Protein AF-A0A7C7GPF1-F1 (afdb_monomer)

Secondary structure (DSSP, 8-state):
-EEEEE--TTS--EEEEEEEETTTTEEEEEEEE--EEETTTTEEE-TT--GGGEEEEEEEHHHHHHHHHHHHHT--EEEEEE-SS-EEEEEE---EETTEE-

Foldseek 3Di:
DDKDWFQAQVQQTKIKDWDQDPVQQKIKIKMFGWDDADPVVRDTDRPPGDPVRMDIDIGHPVVVVQLVVCVVVQAKDKDWDDDPVDIDIDMDHFDDDPNDGD

Structure (mmCIF, N/CA/C/O backbone):
data_AF-A0A7C7GPF1-F1
#
_entry.id   AF-A0A7C7GPF1-F1
#
loop_
_atom_site.group_PDB
_atom_site.id
_atom_site.type_symbol
_atom_site.label_atom_id
_atom_site.label_alt_id
_atom_site.label_comp_id
_atom_site.label_asym_id
_atom_site.label_entity_id
_atom_site.label_seq_id
_atom_site.pdbx_PDB_ins_code
_atom_site.Cartn_x
_atom_site.Cartn_y
_atom_site.Cartn_z
_atom_site.occupancy
_atom_site.B_iso_or_equiv
_atom_site.auth_seq_id
_atom_site.auth_comp_id
_atom_site.auth_asym_id
_atom_site.auth_atom_id
_atom_site.pdbx_PDB_model_num
ATOM 1 N N . MET A 1 1 ? -1.154 15.194 3.287 1.00 86.88 1 MET A N 1
ATOM 2 C CA . MET A 1 1 ? -1.128 13.979 2.446 1.00 86.88 1 MET A CA 1
ATOM 3 C C . MET A 1 1 ? 0.283 13.429 2.483 1.00 86.88 1 MET A C 1
ATOM 5 O O . MET A 1 1 ? 1.209 14.204 2.289 1.00 86.88 1 MET A O 1
ATOM 9 N N . LEU A 1 2 ? 0.436 12.140 2.768 1.00 95.75 2 LEU A N 1
ATOM 10 C CA . LEU A 1 2 ? 1.719 11.439 2.815 1.00 95.75 2 LEU A CA 1
ATOM 11 C C . LEU A 1 2 ? 1.853 10.570 1.562 1.00 95.75 2 LEU A C 1
ATOM 13 O O . LEU A 1 2 ? 0.871 9.951 1.157 1.00 95.75 2 LEU A O 1
ATOM 17 N N . GLN A 1 3 ? 3.027 10.544 0.932 1.00 96.38 3 GLN A N 1
ATOM 18 C CA . GLN A 1 3 ? 3.263 9.776 -0.292 1.00 96.38 3 GLN A CA 1
ATOM 19 C C . GLN A 1 3 ? 4.633 9.109 -0.260 1.00 96.38 3 GLN A C 1
ATOM 21 O O . GLN A 1 3 ? 5.614 9.727 0.151 1.00 96.38 3 GLN A O 1
ATOM 26 N N . PHE A 1 4 ? 4.703 7.879 -0.757 1.00 96.31 4 PHE A N 1
ATOM 27 C CA . PHE A 1 4 ? 5.953 7.162 -0.961 1.00 96.31 4 PHE A CA 1
ATOM 28 C C . PHE A 1 4 ? 6.017 6.634 -2.386 1.00 96.31 4 PHE A C 1
ATOM 30 O O . PHE A 1 4 ? 5.049 6.074 -2.895 1.00 96.31 4 PHE A O 1
ATOM 37 N N . TYR A 1 5 ? 7.185 6.776 -3.003 1.00 95.81 5 TYR A N 1
ATOM 38 C CA . TYR A 1 5 ? 7.490 6.255 -4.329 1.00 95.81 5 TYR A CA 1
ATOM 39 C C . TYR A 1 5 ? 8.746 5.401 -4.214 1.00 95.81 5 TYR A C 1
ATOM 41 O O . TYR A 1 5 ? 9.826 5.913 -3.916 1.00 95.81 5 TYR A O 1
ATOM 49 N N . LYS A 1 6 ? 8.605 4.088 -4.404 1.00 96.69 6 LYS A N 1
ATOM 50 C CA . LYS A 1 6 ? 9.716 3.132 -4.310 1.00 96.69 6 LYS A CA 1
ATOM 51 C C . LYS A 1 6 ? 9.762 2.256 -5.566 1.00 96.69 6 LYS A C 1
ATOM 53 O O . LYS A 1 6 ? 9.325 1.103 -5.525 1.00 96.69 6 LYS A O 1
ATOM 58 N N . PRO A 1 7 ? 10.226 2.803 -6.707 1.00 97.06 7 PRO A N 1
ATOM 59 C CA . PRO A 1 7 ? 10.448 2.015 -7.912 1.00 97.06 7 PRO A CA 1
ATOM 60 C C . PRO A 1 7 ? 11.657 1.082 -7.755 1.00 97.06 7 PRO A C 1
ATOM 62 O O . PRO A 1 7 ? 12.527 1.308 -6.915 1.00 97.06 7 PRO A O 1
ATOM 65 N N . ASN A 1 8 ? 11.736 0.050 -8.594 1.00 97.38 8 ASN A N 1
ATOM 66 C CA . ASN A 1 8 ? 12.902 -0.821 -8.702 1.00 97.38 8 ASN A CA 1
ATOM 67 C C . ASN A 1 8 ? 13.116 -1.343 -10.134 1.00 97.38 8 ASN A C 1
ATOM 69 O O . ASN A 1 8 ? 12.209 -1.331 -10.970 1.00 97.38 8 ASN A O 1
ATOM 73 N N . ALA A 1 9 ? 14.324 -1.853 -10.393 1.00 97.25 9 ALA A N 1
ATOM 74 C CA . ALA A 1 9 ? 14.722 -2.393 -11.695 1.00 97.25 9 ALA A CA 1
ATOM 75 C C . ALA A 1 9 ? 13.950 -3.650 -12.124 1.00 97.25 9 ALA A C 1
ATOM 77 O O . ALA A 1 9 ? 13.856 -3.941 -13.311 1.00 97.25 9 ALA A O 1
ATOM 78 N N . LYS A 1 10 ? 13.352 -4.373 -11.169 1.00 96.94 10 LYS A N 1
ATOM 79 C CA . LYS A 1 10 ? 12.516 -5.553 -11.438 1.00 96.94 10 LYS A CA 1
ATOM 80 C C . LYS A 1 10 ? 11.088 -5.179 -11.854 1.00 96.94 10 LYS A C 1
ATOM 82 O O . LYS A 1 10 ? 10.269 -6.068 -12.047 1.00 96.94 10 LYS A O 1
ATOM 87 N N . ASN A 1 11 ? 10.769 -3.885 -11.943 1.00 94.56 11 ASN A N 1
ATOM 88 C CA . ASN A 1 11 ? 9.431 -3.365 -12.225 1.00 94.56 11 ASN A CA 1
ATOM 89 C C . ASN A 1 11 ? 8.344 -3.885 -11.260 1.00 94.56 11 ASN A C 1
ATOM 91 O O . ASN A 1 11 ? 7.184 -4.050 -11.629 1.00 94.56 11 ASN A O 1
ATOM 95 N N . THR A 1 12 ? 8.729 -4.152 -10.009 1.00 95.38 12 THR A N 1
ATOM 96 C CA . THR A 1 12 ? 7.827 -4.606 -8.930 1.00 95.38 12 THR A CA 1
ATOM 97 C C . THR A 1 12 ? 7.596 -3.522 -7.878 1.00 95.38 12 THR A C 1
ATOM 99 O O . THR A 1 12 ? 6.997 -3.780 -6.836 1.00 95.38 12 THR A O 1
ATOM 102 N N . GLY A 1 13 ? 8.098 -2.309 -8.124 1.00 96.12 13 GLY A N 1
ATOM 103 C CA . GLY A 1 13 ? 7.991 -1.198 -7.194 1.00 96.12 13 GLY A CA 1
ATOM 104 C C . GLY A 1 13 ? 6.550 -0.757 -6.973 1.00 96.12 13 GLY A C 1
ATOM 105 O O . GLY A 1 13 ? 5.638 -1.091 -7.735 1.00 96.12 13 GLY A O 1
ATOM 106 N N . SER A 1 14 ? 6.348 0.019 -5.916 1.00 96.38 14 SER A N 1
ATOM 107 C CA . SER A 1 14 ? 5.030 0.526 -5.542 1.00 96.38 14 SER A CA 1
ATOM 108 C C . SER A 1 14 ? 5.099 2.001 -5.172 1.00 96.38 14 SER A C 1
ATOM 110 O O . SER A 1 14 ? 6.083 2.475 -4.596 1.00 96.38 14 SER A O 1
ATOM 112 N N . ALA A 1 15 ? 4.038 2.716 -5.520 1.00 96.88 15 ALA A N 1
ATOM 113 C CA . ALA A 1 15 ? 3.740 4.038 -5.009 1.00 96.88 15 ALA A CA 1
ATOM 114 C C . ALA A 1 15 ? 2.503 3.950 -4.119 1.00 96.88 15 ALA A C 1
ATOM 116 O O . ALA A 1 15 ? 1.537 3.264 -4.462 1.00 96.88 15 ALA A O 1
ATOM 117 N N . CYS A 1 16 ? 2.525 4.638 -2.984 1.00 96.62 16 CYS A N 1
ATOM 118 C CA . CYS A 1 16 ? 1.394 4.697 -2.072 1.00 96.62 16 CYS A CA 1
ATOM 119 C C . CYS A 1 16 ? 1.156 6.121 -1.584 1.00 96.62 16 CYS A C 1
ATOM 121 O O . CYS A 1 16 ? 2.092 6.901 -1.402 1.00 96.62 16 CYS A O 1
ATOM 123 N N . SER A 1 17 ? -0.112 6.469 -1.392 1.00 96.69 17 SER A N 1
ATOM 124 C CA . SER A 1 17 ? -0.528 7.779 -0.903 1.00 96.69 17 SER A CA 1
ATOM 125 C C . SER A 1 17 ? -1.615 7.645 0.151 1.00 96.69 17 SER A C 1
ATOM 127 O O . SER A 1 17 ? -2.569 6.894 -0.048 1.00 96.69 17 SER A O 1
ATOM 129 N N . PHE A 1 18 ? -1.490 8.428 1.218 1.00 96.38 18 PHE A N 1
ATOM 130 C CA . PHE A 1 18 ? -2.372 8.437 2.378 1.00 96.38 18 PHE A CA 1
ATOM 131 C C . PHE A 1 18 ? -2.864 9.865 2.629 1.00 96.38 18 PHE A C 1
ATOM 133 O O . PHE A 1 18 ? -2.068 10.799 2.801 1.00 96.38 18 PHE A O 1
ATOM 140 N N . SER A 1 19 ? -4.179 10.065 2.641 1.00 97.06 19 SER A N 1
ATOM 141 C CA . SER A 1 19 ? -4.784 11.383 2.841 1.00 97.06 19 SER A CA 1
ATOM 142 C C . SER A 1 19 ? -5.933 11.310 3.835 1.00 97.06 19 SER A C 1
ATOM 144 O O . SER A 1 19 ? -6.959 10.693 3.563 1.00 97.06 19 SER A O 1
ATOM 146 N N . TYR A 1 20 ? -5.764 11.938 4.997 1.00 95.25 20 TYR A N 1
ATOM 147 C CA . TYR A 1 20 ? -6.807 12.005 6.013 1.00 95.25 20 TYR A CA 1
ATOM 148 C C . TYR A 1 20 ? -7.717 13.210 5.767 1.00 95.25 20 TYR A C 1
ATOM 150 O O . TYR A 1 20 ? -7.256 14.355 5.753 1.00 95.25 20 TYR A O 1
ATOM 158 N N . ASN A 1 21 ? -9.012 12.957 5.594 1.00 94.69 21 ASN A N 1
ATOM 159 C CA . ASN A 1 21 ? -10.029 13.994 5.494 1.00 94.69 21 ASN A CA 1
ATOM 160 C C . ASN A 1 21 ? -10.638 14.242 6.883 1.00 94.69 21 ASN A C 1
ATOM 162 O O . ASN A 1 21 ? -11.310 13.374 7.437 1.00 94.69 21 ASN A O 1
ATOM 166 N N . LYS A 1 22 ? -10.434 15.450 7.426 1.00 93.00 22 LYS A N 1
ATOM 167 C CA . LYS A 1 22 ? -10.945 15.844 8.749 1.00 93.00 22 LYS A CA 1
ATOM 168 C C . LYS A 1 22 ? -12.474 15.926 8.813 1.00 93.00 22 LYS A C 1
ATOM 170 O O . LYS A 1 22 ? -13.035 15.618 9.857 1.00 93.00 22 LYS A O 1
ATOM 175 N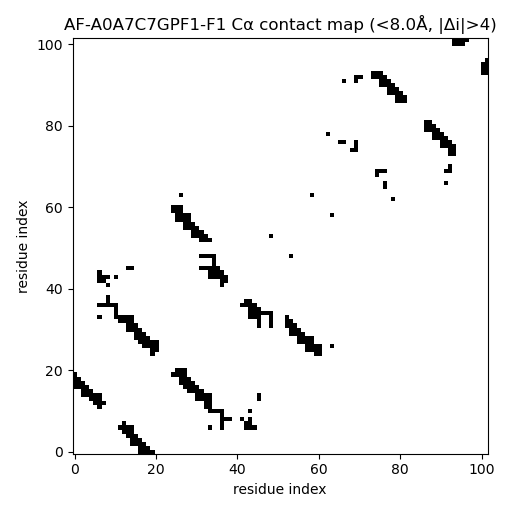 N . LYS A 1 23 ? -13.138 16.323 7.721 1.00 93.44 23 LYS A N 1
ATOM 176 C CA . LYS A 1 23 ? -14.602 16.466 7.658 1.00 93.44 23 LYS A CA 1
ATOM 177 C C . LYS A 1 23 ? -15.287 15.100 7.659 1.00 93.44 23 LYS A C 1
ATOM 179 O O . LYS A 1 23 ? -16.195 14.866 8.445 1.00 93.44 23 LYS A O 1
ATOM 184 N N . ASP A 1 24 ? -14.790 14.190 6.826 1.00 91.06 24 ASP A N 1
ATOM 185 C CA . ASP A 1 24 ? -15.330 12.831 6.702 1.00 91.06 24 ASP A CA 1
ATOM 186 C C . ASP A 1 24 ? -14.828 11.884 7.801 1.00 91.06 24 ASP A C 1
ATOM 188 O O . ASP A 1 24 ? -15.324 10.765 7.907 1.00 91.06 24 ASP A O 1
ATOM 192 N N . ARG A 1 25 ? -13.817 12.305 8.577 1.00 94.88 25 ARG A N 1
ATOM 193 C CA . ARG A 1 25 ? -13.073 11.474 9.538 1.00 94.88 25 ARG A CA 1
ATOM 194 C C . ARG A 1 25 ? -12.663 10.133 8.923 1.00 94.88 25 ARG A C 1
ATOM 196 O O . ARG A 1 25 ? -12.966 9.064 9.445 1.00 94.88 25 ARG A O 1
ATOM 203 N N . ALA A 1 26 ? -12.004 10.202 7.771 1.00 95.81 26 ALA A N 1
ATOM 204 C CA . ALA A 1 26 ? -11.649 9.022 6.994 1.00 95.81 26 ALA A CA 1
ATOM 205 C C . ALA A 1 26 ? -10.274 9.157 6.343 1.00 95.81 26 ALA A C 1
ATOM 207 O O . ALA A 1 26 ? -9.888 10.244 5.896 1.00 95.81 26 ALA A O 1
ATOM 208 N N . LEU A 1 27 ? -9.559 8.037 6.252 1.00 96.44 27 LEU A N 1
ATOM 209 C CA . LEU A 1 27 ? -8.292 7.940 5.538 1.00 96.44 27 LEU A CA 1
ATOM 210 C C . LEU A 1 27 ? -8.526 7.386 4.135 1.00 96.44 27 LEU A C 1
ATOM 212 O O . LEU A 1 27 ? -9.026 6.278 3.965 1.00 96.44 27 LEU A O 1
ATOM 216 N N . TRP A 1 28 ? -8.100 8.139 3.133 1.00 96.00 28 TRP A N 1
ATOM 217 C CA . TRP A 1 28 ? -8.019 7.675 1.757 1.00 96.00 28 TRP A CA 1
ATOM 218 C C . TRP A 1 28 ? -6.644 7.081 1.495 1.00 96.00 28 TRP A C 1
ATOM 220 O O . TRP A 1 28 ? -5.627 7.733 1.757 1.00 96.00 28 TRP A O 1
ATOM 230 N N . VAL A 1 29 ? -6.625 5.867 0.955 1.00 95.62 29 VAL A N 1
ATOM 231 C CA . VAL A 1 29 ? -5.409 5.139 0.599 1.00 95.62 29 VAL A CA 1
ATOM 232 C C . VAL A 1 29 ? -5.466 4.763 -0.871 1.00 95.62 29 VAL A C 1
ATOM 234 O O . VAL A 1 29 ? -6.482 4.264 -1.354 1.00 95.62 29 VAL A O 1
ATOM 237 N N . ASN A 1 30 ? -4.370 5.008 -1.577 1.00 95.38 30 ASN A N 1
ATOM 238 C CA . ASN A 1 30 ? -4.201 4.623 -2.973 1.00 95.38 30 ASN A CA 1
ATOM 239 C C . ASN A 1 30 ? -2.831 3.974 -3.153 1.00 95.38 30 ASN A C 1
ATOM 241 O O . ASN A 1 30 ? -1.819 4.508 -2.692 1.00 95.38 30 ASN A O 1
ATOM 245 N N . PHE A 1 31 ? -2.826 2.833 -3.831 1.00 95.31 31 PHE A N 1
ATOM 246 C CA . PHE A 1 31 ? -1.654 2.047 -4.183 1.00 95.31 31 PHE A CA 1
ATOM 247 C C . PHE A 1 31 ? -1.563 1.926 -5.699 1.00 95.31 31 PHE A C 1
ATOM 249 O O . PHE A 1 31 ? -2.560 1.634 -6.359 1.00 95.31 31 PHE A O 1
ATOM 256 N N . ILE A 1 32 ? -0.365 2.112 -6.248 1.00 96.88 32 ILE A N 1
ATOM 257 C CA . ILE A 1 32 ? -0.089 2.008 -7.682 1.00 96.88 32 ILE A CA 1
ATOM 258 C C . ILE A 1 32 ? 1.162 1.150 -7.872 1.00 96.88 32 ILE A C 1
ATOM 260 O O . ILE A 1 32 ? 2.232 1.492 -7.362 1.00 96.88 32 ILE A O 1
ATOM 264 N N . LYS A 1 33 ? 1.054 0.050 -8.623 1.00 96.88 33 LYS A N 1
ATOM 265 C CA . LYS A 1 33 ? 2.228 -0.728 -9.044 1.00 96.88 33 LYS A CA 1
ATOM 266 C C . LYS A 1 33 ? 3.016 0.022 -10.112 1.00 96.88 33 LYS A C 1
ATOM 268 O O . LYS A 1 33 ? 2.447 0.742 -10.927 1.00 96.88 33 LYS A O 1
ATOM 273 N N . GLN A 1 34 ? 4.329 -0.170 -10.116 1.00 96.81 34 GLN A N 1
ATOM 274 C CA . GLN A 1 34 ? 5.224 0.422 -11.105 1.00 96.81 34 GLN A CA 1
ATOM 275 C C . GLN A 1 34 ? 4.796 0.056 -12.538 1.00 96.81 34 GLN A C 1
ATOM 277 O O . GLN A 1 34 ? 4.416 -1.081 -12.839 1.00 96.81 34 GLN A O 1
ATOM 282 N N . ALA A 1 35 ? 4.823 1.051 -13.424 1.00 96.00 35 ALA A N 1
ATOM 283 C CA . ALA A 1 35 ? 4.494 0.876 -14.830 1.00 96.00 35 ALA A CA 1
ATOM 284 C C . ALA A 1 35 ? 5.706 0.345 -15.599 1.00 96.00 35 ALA A C 1
ATOM 286 O O . ALA A 1 35 ? 5.601 -0.684 -16.270 1.00 96.00 35 ALA A O 1
ATOM 287 N N . SER A 1 36 ? 6.849 1.023 -15.479 1.00 95.88 36 SER A N 1
ATOM 288 C CA . SER A 1 36 ? 8.086 0.643 -16.163 1.00 95.88 36 SER A CA 1
ATOM 289 C C . SER A 1 36 ? 9.345 1.070 -15.406 1.00 95.88 36 SER A C 1
ATOM 291 O O . SER A 1 36 ? 9.294 1.797 -14.405 1.00 95.88 36 SER A O 1
ATOM 293 N N . TRP A 1 37 ? 10.489 0.597 -15.901 1.00 97.06 37 TRP A N 1
ATOM 294 C CA . TRP A 1 37 ? 11.830 0.955 -15.457 1.00 97.06 37 TRP A CA 1
ATOM 295 C C . TRP A 1 37 ? 12.689 1.345 -16.661 1.00 97.06 37 TRP A C 1
ATOM 297 O O . TRP A 1 37 ? 12.722 0.623 -17.656 1.00 97.06 37 TRP A O 1
ATOM 307 N N . ASN A 1 38 ? 13.394 2.467 -16.562 1.00 96.50 38 ASN A N 1
ATOM 308 C CA . ASN A 1 38 ? 14.380 2.896 -17.541 1.00 96.50 38 ASN A CA 1
ATOM 309 C C . ASN A 1 38 ? 15.782 2.477 -17.063 1.00 96.50 38 ASN A C 1
ATOM 311 O O . ASN A 1 38 ? 16.267 2.947 -16.033 1.00 96.50 38 ASN A O 1
ATOM 315 N N . ASN A 1 39 ? 16.437 1.597 -17.825 1.00 96.50 39 ASN A N 1
ATOM 316 C CA . ASN A 1 39 ? 17.755 1.058 -17.485 1.00 96.50 39 ASN A CA 1
ATOM 317 C C . ASN A 1 39 ? 18.915 2.036 -17.691 1.00 96.50 39 ASN A C 1
ATOM 319 O O . ASN A 1 39 ? 19.951 1.848 -17.053 1.00 96.50 39 ASN A O 1
ATOM 323 N N . GLU A 1 40 ? 18.755 3.050 -18.533 1.00 97.25 40 GLU A N 1
ATOM 324 C CA . GLU A 1 40 ? 19.778 4.066 -18.791 1.00 97.25 40 GLU A CA 1
ATOM 325 C C . GLU A 1 40 ? 19.786 5.094 -17.661 1.00 97.25 40 GLU A C 1
ATOM 327 O O . GLU A 1 40 ? 20.811 5.327 -17.028 1.00 97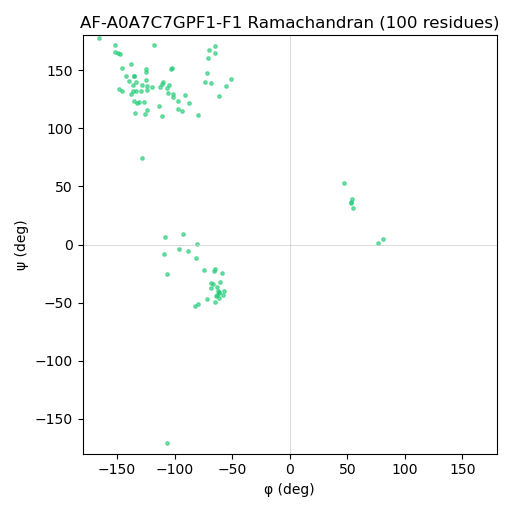.25 40 GLU A O 1
ATOM 332 N N . THR A 1 41 ? 18.612 5.640 -17.335 1.00 96.88 41 THR A N 1
ATOM 333 C CA . THR A 1 41 ? 18.470 6.697 -16.317 1.00 96.88 41 THR A CA 1
ATOM 334 C C . THR A 1 41 ? 18.262 6.167 -14.901 1.00 96.88 41 THR A C 1
ATOM 336 O O . THR A 1 41 ? 18.221 6.950 -13.958 1.00 96.88 41 THR A O 1
ATOM 339 N N . LYS A 1 42 ? 18.113 4.844 -14.740 1.00 95.75 42 LYS A N 1
ATOM 340 C CA . LYS A 1 42 ? 17.800 4.171 -13.466 1.00 95.75 42 LYS A CA 1
ATOM 341 C C . LYS A 1 42 ? 16.556 4.743 -12.773 1.00 95.75 42 LYS A C 1
ATOM 343 O O . LYS A 1 42 ? 16.485 4.803 -11.548 1.00 95.75 42 LYS A O 1
ATOM 348 N N . ASN A 1 43 ? 15.562 5.133 -13.568 1.00 96.44 43 ASN A N 1
ATOM 349 C CA . ASN A 1 43 ? 14.312 5.714 -13.089 1.00 96.44 43 ASN A CA 1
ATOM 350 C C . ASN A 1 43 ? 13.135 4.775 -13.346 1.00 96.44 43 ASN A C 1
ATOM 352 O O . ASN A 1 43 ? 12.979 4.238 -14.442 1.00 96.44 43 ASN A O 1
ATOM 356 N N . GLY A 1 44 ? 12.261 4.617 -12.353 1.00 96.00 44 GLY A N 1
ATOM 357 C CA . GLY A 1 44 ? 10.964 3.969 -12.539 1.00 96.00 44 GLY A CA 1
ATOM 358 C C . GLY A 1 44 ? 9.834 4.985 -12.623 1.00 96.00 44 GLY A C 1
ATOM 359 O O . GLY A 1 44 ? 9.909 6.059 -12.031 1.00 96.00 44 GLY A O 1
ATOM 360 N N . THR A 1 45 ? 8.766 4.629 -13.331 1.00 95.38 45 THR A N 1
ATOM 361 C CA . THR A 1 45 ? 7.560 5.461 -13.437 1.00 95.38 45 THR A CA 1
ATOM 362 C C . THR A 1 45 ? 6.319 4.691 -13.016 1.00 95.38 45 THR A C 1
ATOM 364 O O . THR A 1 45 ? 6.216 3.480 -13.207 1.00 95.38 45 THR A O 1
ATOM 367 N N . PHE A 1 46 ? 5.363 5.420 -12.449 1.00 95.62 46 PHE A N 1
ATOM 368 C CA . PHE A 1 46 ? 4.026 4.937 -12.093 1.00 95.62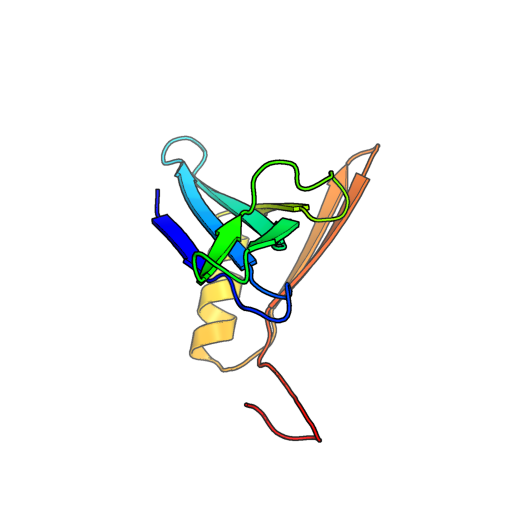 46 PHE A CA 1
ATOM 369 C C . PHE A 1 46 ? 2.947 5.530 -13.013 1.00 95.62 46 PHE A C 1
ATOM 371 O O . PHE A 1 46 ? 1.786 5.111 -12.970 1.00 95.62 46 PHE A O 1
ATOM 378 N N . LYS A 1 47 ? 3.324 6.501 -13.860 1.00 92.38 47 LYS A N 1
ATOM 379 C CA . LYS A 1 47 ? 2.436 7.141 -14.835 1.00 92.38 47 LYS A CA 1
ATOM 380 C C . LYS A 1 47 ? 2.061 6.134 -15.922 1.00 92.38 47 LYS A C 1
ATOM 382 O O . LYS A 1 47 ? 2.903 5.371 -16.378 1.00 92.38 47 LYS A O 1
ATOM 387 N N . GLY A 1 48 ? 0.792 6.143 -16.329 1.00 88.12 48 GLY A N 1
ATOM 388 C CA . GLY A 1 48 ? 0.272 5.213 -17.336 1.00 88.12 48 GLY A CA 1
ATOM 389 C C . GLY A 1 48 ? -0.083 3.824 -16.798 1.00 88.12 48 GLY A C 1
ATOM 390 O O . GLY A 1 48 ? -0.480 2.966 -17.576 1.00 88.12 48 GLY A O 1
ATOM 391 N N . SER A 1 49 ? 0.011 3.590 -15.483 1.00 87.69 49 SER A N 1
ATOM 392 C CA . SER A 1 49 ? -0.480 2.346 -14.881 1.00 87.69 49 SER A CA 1
ATOM 393 C C . SER A 1 49 ? -1.986 2.197 -15.106 1.00 87.69 49 SER A C 1
ATOM 395 O O . SER A 1 49 ? -2.755 3.115 -14.783 1.00 87.69 49 SER A O 1
ATOM 397 N N . GLY A 1 50 ? -2.387 1.043 -15.641 1.00 89.62 50 GLY A N 1
ATOM 398 C CA . GLY A 1 50 ? -3.782 0.675 -15.863 1.00 89.62 50 GLY A CA 1
ATOM 399 C C . GLY A 1 50 ? -4.579 0.518 -14.559 1.00 89.62 50 GLY A C 1
ATOM 400 O O . GLY A 1 50 ? -4.003 0.568 -13.466 1.00 89.62 50 GLY A O 1
ATOM 401 N N . PRO A 1 51 ? -5.912 0.368 -14.642 1.00 87.69 51 PRO A N 1
ATOM 402 C CA . PRO A 1 51 ? -6.775 0.177 -13.472 1.00 87.69 51 PRO A CA 1
ATOM 403 C C . PRO A 1 51 ? -6.439 -1.080 -12.654 1.00 87.69 51 PRO A C 1
ATOM 405 O O . PRO A 1 51 ? -6.561 -1.064 -11.434 1.00 87.69 51 PRO A O 1
ATOM 408 N N . ASP A 1 52 ? -5.964 -2.137 -13.312 1.00 90.25 52 ASP A N 1
ATOM 409 C CA . ASP A 1 52 ? -5.536 -3.424 -12.741 1.00 90.25 52 ASP A CA 1
ATOM 410 C C . ASP A 1 52 ? -4.298 -3.311 -11.834 1.00 90.25 52 ASP A C 1
ATOM 412 O O . ASP A 1 52 ? -4.075 -4.128 -10.941 1.00 90.25 52 ASP A O 1
ATOM 416 N N . LYS A 1 53 ? -3.499 -2.259 -12.031 1.00 92.56 53 LYS A N 1
ATOM 417 C CA . LYS A 1 53 ? -2.305 -1.954 -11.235 1.00 92.56 53 LYS A CA 1
ATOM 418 C C . LYS A 1 53 ? -2.587 -1.014 -10.066 1.00 92.56 53 LYS A C 1
ATOM 420 O O . LYS A 1 53 ? -1.636 -0.527 -9.451 1.00 92.56 53 LYS A O 1
ATOM 425 N N . LYS A 1 54 ? -3.859 -0.727 -9.776 1.00 93.38 54 LYS A N 1
ATOM 426 C CA . LYS A 1 54 ? -4.271 0.237 -8.753 1.00 93.38 54 LYS A CA 1
ATOM 427 C C . LYS A 1 54 ? -5.208 -0.390 -7.733 1.00 93.38 54 LYS A C 1
ATOM 429 O O . LYS A 1 54 ? -6.107 -1.149 -8.082 1.00 93.38 54 LYS A O 1
ATOM 4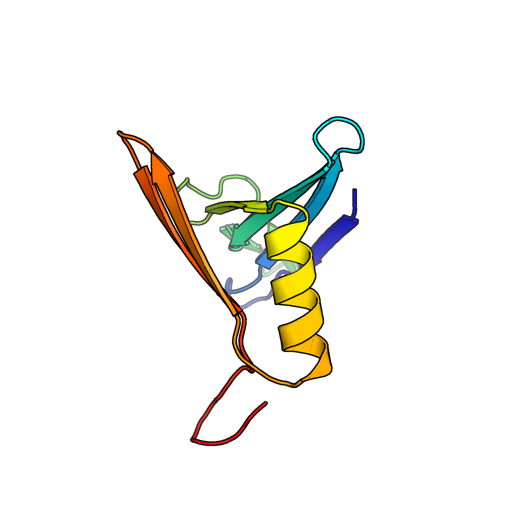34 N N . ALA A 1 55 ? -5.034 -0.011 -6.474 1.00 91.81 55 ALA A N 1
ATOM 435 C CA . ALA A 1 55 ? -5.947 -0.371 -5.398 1.00 91.81 55 ALA A CA 1
ATOM 436 C C . ALA A 1 55 ? -6.225 0.856 -4.532 1.00 91.81 55 ALA A C 1
ATOM 438 O O . ALA A 1 55 ? -5.299 1.471 -4.007 1.00 91.81 55 ALA A O 1
ATOM 439 N N . ASN A 1 56 ? -7.507 1.193 -4.390 1.00 91.75 56 ASN A N 1
ATOM 440 C CA . ASN A 1 56 ? -7.974 2.365 -3.658 1.00 91.75 56 ASN A CA 1
ATOM 441 C C . ASN A 1 56 ? -8.953 1.928 -2.582 1.00 91.75 56 ASN A C 1
ATOM 443 O O . ASN A 1 56 ? -9.840 1.124 -2.866 1.00 91.75 56 ASN A O 1
ATOM 447 N N . SER A 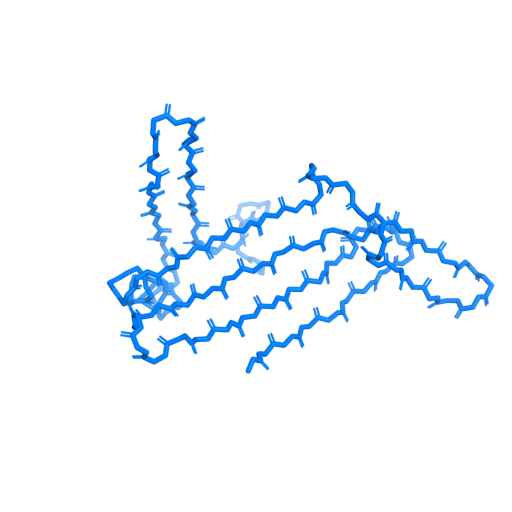1 57 ? -8.821 2.485 -1.383 1.00 92.88 57 SER A N 1
ATOM 448 C CA . SER A 1 57 ? -9.758 2.232 -0.293 1.00 92.88 57 SER A CA 1
ATOM 449 C C . SER A 1 57 ? -9.936 3.467 0.588 1.00 92.88 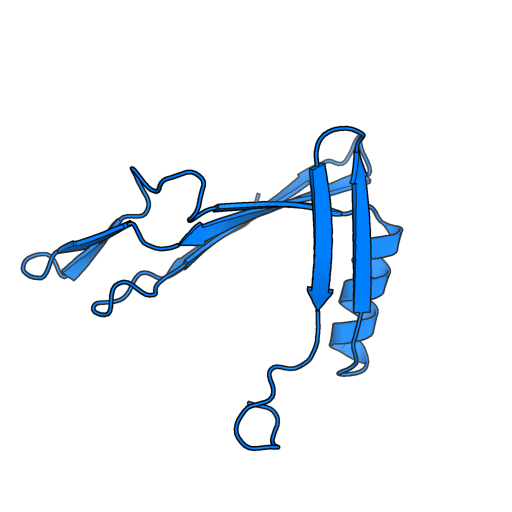57 SER A C 1
ATOM 451 O O . SER A 1 57 ? -9.040 4.314 0.689 1.00 92.88 57 SER A O 1
ATOM 453 N N . LYS A 1 58 ? -11.111 3.570 1.210 1.00 94.44 58 LYS A N 1
ATOM 454 C CA . LYS A 1 58 ? -11.444 4.571 2.227 1.00 94.44 58 LYS A CA 1
ATOM 455 C C . LYS A 1 58 ? -11.639 3.838 3.545 1.00 94.44 58 LYS A C 1
ATOM 457 O O . LYS A 1 58 ? -12.547 3.026 3.645 1.00 94.44 58 LYS A O 1
ATOM 462 N N . PHE A 1 59 ? -10.833 4.162 4.545 1.00 95.81 59 PHE A N 1
ATOM 463 C CA . PHE A 1 59 ? -10.970 3.602 5.885 1.00 95.81 59 PHE A CA 1
ATOM 464 C C . PHE A 1 59 ? -11.659 4.600 6.811 1.00 95.81 59 PHE A C 1
ATOM 466 O O . PHE A 1 59 ? -11.267 5.771 6.897 1.00 95.81 59 PHE A O 1
ATOM 473 N N . SER A 1 60 ? -12.692 4.127 7.497 1.00 95.56 60 SER A N 1
ATOM 474 C CA . SER A 1 60 ? -13.343 4.815 8.612 1.00 95.56 60 SER A CA 1
ATOM 475 C C . SER A 1 60 ? -12.442 4.849 9.853 1.00 95.56 60 SER A C 1
ATOM 477 O O . SER A 1 60 ? -11.460 4.117 9.942 1.00 95.56 60 SER A O 1
ATOM 479 N N . VAL A 1 61 ? -12.791 5.666 10.852 1.00 96.06 61 VAL A N 1
ATOM 480 C CA . VAL A 1 61 ? -12.056 5.707 12.133 1.00 96.06 61 VAL A CA 1
ATOM 481 C C . VA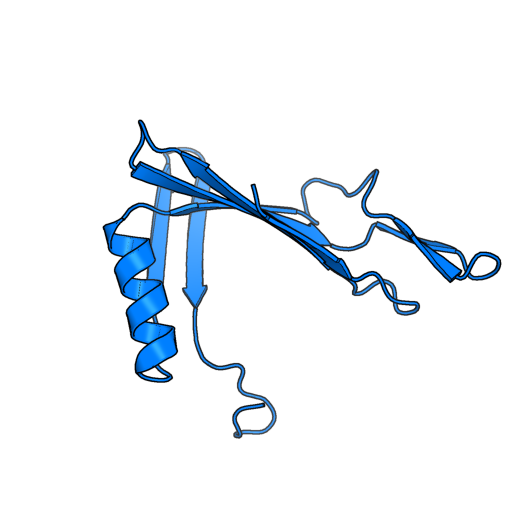L A 1 61 ? -12.001 4.334 12.811 1.00 96.06 61 VAL A C 1
ATOM 483 O O . VAL A 1 61 ? -10.954 3.962 13.330 1.00 96.06 61 VAL A O 1
ATOM 486 N N . THR A 1 62 ? -13.092 3.565 12.779 1.00 96.19 62 THR A N 1
ATOM 487 C CA . THR A 1 62 ? -13.142 2.221 13.376 1.00 96.19 62 THR A CA 1
ATOM 488 C C . THR A 1 62 ? -12.166 1.267 12.697 1.00 96.19 62 THR A C 1
ATOM 490 O O . THR A 1 62 ? -11.440 0.544 13.371 1.00 96.19 62 THR A O 1
ATOM 493 N N . GLU A 1 63 ? -12.091 1.300 11.368 1.00 96.88 63 GLU A N 1
ATOM 494 C CA . GLU A 1 63 ? -11.144 0.458 10.632 1.00 96.88 63 GLU A CA 1
ATOM 495 C C . GLU A 1 63 ? -9.702 0.898 10.868 1.00 96.88 63 GLU A C 1
ATOM 497 O O . GLU A 1 63 ? -8.827 0.053 11.017 1.00 96.88 63 GLU A O 1
ATOM 502 N N . LEU A 1 64 ? -9.449 2.207 10.975 1.00 95.75 64 LEU A N 1
ATOM 503 C CA . LEU A 1 64 ? -8.131 2.722 11.348 1.00 95.75 64 LEU A CA 1
ATOM 504 C C . LEU A 1 64 ? -7.702 2.247 12.738 1.00 95.75 64 LEU A C 1
ATOM 506 O O . LEU A 1 64 ? -6.548 1.864 12.904 1.00 95.75 64 LEU A O 1
ATOM 510 N N . ALA A 1 65 ? -8.616 2.222 13.712 1.00 96.62 65 ALA A N 1
ATOM 511 C CA . ALA A 1 65 ? -8.338 1.662 15.032 1.00 96.62 65 ALA A CA 1
ATOM 512 C C . ALA A 1 65 ? -8.007 0.161 14.950 1.00 96.62 65 ALA A C 1
ATOM 514 O O . ALA A 1 65 ? -7.064 -0.286 15.596 1.00 96.62 65 ALA A O 1
ATOM 515 N N . GLY A 1 66 ? -8.714 -0.596 14.104 1.00 97.69 66 GLY A N 1
ATOM 516 C CA . GLY A 1 66 ? -8.403 -2.003 13.834 1.00 97.69 66 GLY A CA 1
ATOM 517 C C . GLY A 1 66 ? -7.013 -2.210 13.220 1.00 97.69 66 GLY A C 1
ATOM 518 O O . GLY A 1 66 ? -6.282 -3.102 13.643 1.00 97.69 66 GLY A O 1
ATOM 519 N N . LEU A 1 67 ? -6.607 -1.350 12.279 1.00 96.62 67 LEU A N 1
ATOM 520 C CA . LEU A 1 67 ? -5.257 -1.381 11.703 1.00 96.62 67 LEU A CA 1
ATOM 521 C C . LEU A 1 67 ? -4.178 -1.069 12.749 1.00 96.62 67 LEU A C 1
ATOM 523 O O . LEU A 1 67 ? -3.172 -1.770 12.802 1.00 96.62 67 LEU A O 1
ATOM 527 N N . VAL A 1 68 ? -4.382 -0.048 13.590 1.00 96.94 68 VAL A N 1
ATOM 528 C CA . VAL A 1 68 ? -3.450 0.285 14.684 1.00 96.94 68 VAL A CA 1
ATOM 529 C C . VAL A 1 68 ? -3.344 -0.878 15.667 1.00 96.94 68 VAL A C 1
ATOM 531 O O . VAL A 1 68 ? -2.239 -1.303 15.984 1.00 96.94 68 VAL A O 1
ATOM 534 N N . HIS A 1 69 ? -4.475 -1.460 16.064 1.00 97.69 69 HIS A N 1
ATOM 535 C CA . HIS A 1 69 ? -4.495 -2.625 16.941 1.00 97.69 69 HIS A CA 1
ATOM 536 C C . HIS A 1 69 ? -3.721 -3.814 16.351 1.00 97.69 69 HIS A C 1
ATOM 538 O O . HIS A 1 69 ? -2.937 -4.446 17.057 1.00 97.69 69 HIS A O 1
ATOM 544 N N . ALA A 1 70 ? -3.884 -4.100 15.055 1.00 97.75 70 ALA A N 1
ATOM 545 C CA . ALA A 1 70 ? -3.134 -5.157 14.375 1.00 97.75 70 ALA A CA 1
ATOM 546 C C . ALA A 1 70 ? -1.618 -4.887 14.354 1.00 97.75 70 ALA A C 1
ATOM 548 O O . ALA A 1 70 ? -0.835 -5.819 14.522 1.00 97.75 70 ALA A O 1
ATOM 549 N N . ILE A 1 71 ? -1.196 -3.624 14.204 1.00 96.00 71 ILE A N 1
ATOM 550 C CA . ILE A 1 71 ? 0.220 -3.228 14.306 1.00 96.00 71 ILE A CA 1
ATOM 551 C C . ILE A 1 71 ? 0.746 -3.464 15.727 1.00 96.00 71 ILE A C 1
ATOM 553 O O . ILE A 1 71 ? 1.798 -4.074 15.893 1.00 96.00 71 ILE A O 1
ATOM 557 N N . GLU A 1 72 ? 0.021 -3.000 16.745 1.00 97.56 72 GLU A N 1
ATOM 558 C CA . GLU A 1 72 ? 0.453 -3.064 18.149 1.00 97.56 72 GLU A CA 1
ATOM 559 C C . GLU A 1 72 ? 0.497 -4.492 18.700 1.00 97.56 72 GLU A C 1
ATOM 561 O O . GLU A 1 72 ? 1.346 -4.817 19.527 1.00 97.56 72 GLU A O 1
A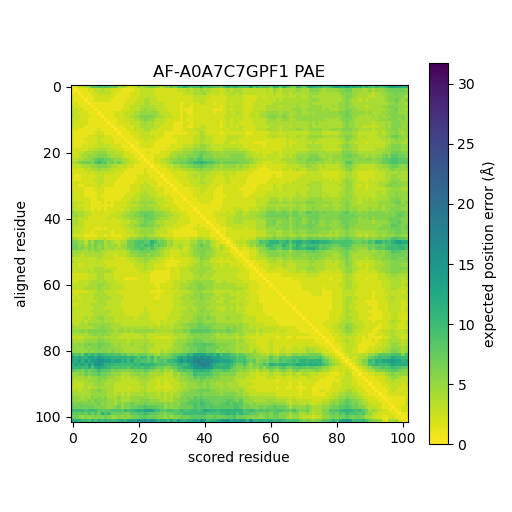TOM 566 N N . THR A 1 73 ? -0.404 -5.356 18.235 1.00 97.25 73 THR A N 1
ATOM 567 C CA . THR A 1 73 ? -0.505 -6.751 18.692 1.00 97.25 73 THR A CA 1
ATOM 568 C C . THR A 1 73 ? 0.227 -7.742 17.801 1.00 97.25 73 THR A C 1
ATOM 570 O O . THR A 1 73 ? 0.258 -8.929 18.122 1.00 97.25 73 THR A O 1
ATOM 573 N N . ASN A 1 74 ? 0.802 -7.279 16.684 1.00 95.75 74 ASN A N 1
ATOM 574 C CA . ASN A 1 74 ? 1.328 -8.147 15.633 1.00 95.75 74 ASN A CA 1
ATOM 575 C C . ASN A 1 74 ? 0.269 -9.167 15.144 1.00 95.75 74 ASN A C 1
ATOM 577 O O . ASN A 1 74 ? 0.565 -10.331 14.877 1.00 95.75 74 ASN A O 1
ATOM 581 N N . GLY A 1 75 ? -0.989 -8.721 15.093 1.00 95.19 75 GLY A N 1
ATOM 582 C CA . GLY A 1 75 ? -2.172 -9.522 14.793 1.00 95.19 75 GLY A CA 1
ATOM 583 C C . GLY A 1 75 ? -2.744 -9.260 13.400 1.00 95.19 75 GLY A C 1
ATOM 584 O O . GLY A 1 75 ? -2.157 -8.566 12.573 1.00 95.19 75 GLY A O 1
ATOM 585 N N . GLU A 1 76 ? -3.925 -9.808 13.129 1.00 96.19 76 GLU A N 1
ATOM 586 C CA . GLU A 1 76 ? -4.641 -9.607 11.868 1.00 96.19 76 GLU A CA 1
ATOM 587 C C . GLU A 1 76 ? -5.891 -8.743 12.070 1.00 96.19 76 GLU A C 1
ATOM 589 O O . GLU A 1 76 ? -6.639 -8.914 13.031 1.00 96.19 76 GLU A O 1
ATOM 594 N N . TYR A 1 77 ? -6.147 -7.849 11.120 1.00 97.69 77 TYR A N 1
ATOM 595 C CA . TYR A 1 77 ? -7.416 -7.148 10.981 1.00 97.69 77 TYR A CA 1
ATOM 596 C C . TYR A 1 77 ? -7.877 -7.181 9.526 1.00 97.69 77 TYR A C 1
ATOM 598 O O . TYR A 1 77 ? -7.080 -7.019 8.601 1.00 97.69 77 TYR A O 1
ATOM 606 N N . GLY A 1 78 ? -9.172 -7.367 9.301 1.00 96.44 78 GLY A N 1
ATOM 607 C CA . GLY A 1 78 ? -9.742 -7.428 7.964 1.00 96.44 78 GLY A CA 1
ATOM 608 C C . GLY A 1 78 ? -11.164 -6.901 7.925 1.00 96.44 78 GLY A C 1
ATOM 609 O O . GLY A 1 78 ? -11.817 -6.734 8.955 1.00 96.44 78 GLY A O 1
ATOM 610 N N . GLY A 1 79 ? -11.638 -6.630 6.717 1.00 95.00 79 GLY A N 1
ATOM 611 C CA . GLY A 1 79 ? -12.956 -6.055 6.513 1.00 95.00 79 GLY A CA 1
ATOM 612 C C . GLY A 1 79 ? -13.432 -6.151 5.074 1.00 95.00 79 GLY A C 1
ATOM 613 O O . GLY A 1 79 ? -12.736 -6.645 4.179 1.00 95.00 79 GLY A O 1
ATOM 614 N N . PHE A 1 80 ? -14.654 -5.673 4.870 1.00 94.25 80 PHE A N 1
ATOM 615 C CA . PHE A 1 80 ? -15.368 -5.738 3.605 1.00 94.25 80 PHE A CA 1
ATOM 616 C C . PHE A 1 80 ? -16.092 -4.419 3.330 1.00 94.25 80 PHE A C 1
ATOM 618 O O . PHE A 1 80 ? -16.858 -3.931 4.159 1.00 94.25 80 PHE A O 1
ATOM 625 N N . HIS A 1 81 ? -15.885 -3.872 2.135 1.00 92.19 81 HIS A N 1
ATOM 626 C CA . HIS A 1 81 ? -16.645 -2.761 1.573 1.00 92.19 81 HIS A CA 1
ATOM 627 C C . HIS A 1 81 ? -17.483 -3.286 0.412 1.00 92.19 81 HIS A C 1
ATOM 629 O O . HIS A 1 81 ? -16.945 -3.645 -0.636 1.00 92.19 81 HIS A O 1
ATOM 635 N N . GLY A 1 82 ? -18.799 -3.325 0.596 1.00 89.25 82 GLY A N 1
ATOM 636 C CA . GLY A 1 82 ? -19.744 -3.703 -0.450 1.00 89.25 82 GLY A CA 1
ATOM 637 C C . GLY A 1 82 ? -20.494 -2.493 -0.983 1.00 89.25 82 GLY A C 1
ATOM 638 O O . GLY A 1 82 ? -21.074 -1.724 -0.218 1.00 89.25 82 GLY A O 1
ATOM 639 N N . THR A 1 83 ? -20.526 -2.352 -2.301 1.00 83.25 83 THR A N 1
ATOM 640 C CA . THR A 1 83 ? -21.536 -1.567 -3.014 1.00 83.25 83 THR A CA 1
ATOM 641 C C . THR A 1 83 ? -22.322 -2.498 -3.934 1.00 83.25 83 THR A C 1
ATOM 643 O O . THR A 1 83 ? -21.953 -3.654 -4.127 1.00 83.25 83 THR A O 1
ATOM 646 N N . LYS A 1 84 ? -23.409 -2.006 -4.541 1.00 83.19 84 LYS A N 1
ATOM 647 C CA . LYS A 1 84 ? -24.182 -2.792 -5.522 1.00 83.19 84 LYS A CA 1
ATOM 648 C C . LYS A 1 84 ? -23.346 -3.243 -6.730 1.00 83.19 84 LYS A C 1
ATOM 650 O O . LYS A 1 84 ? -23.693 -4.224 -7.372 1.00 83.19 84 LYS A O 1
ATOM 655 N N . GLU A 1 85 ? -22.272 -2.522 -7.037 1.00 85.00 85 GLU A N 1
ATOM 656 C CA . GLU A 1 85 ? -21.457 -2.703 -8.245 1.00 85.00 85 GLU A CA 1
ATOM 657 C C . GLU A 1 85 ? -20.103 -3.352 -7.951 1.00 85.00 85 GLU A C 1
ATOM 659 O O . GLU A 1 85 ? -19.497 -3.956 -8.836 1.00 85.00 85 GLU A O 1
ATOM 664 N N . ARG A 1 86 ? -19.591 -3.203 -6.723 1.00 80.69 86 ARG A N 1
ATOM 665 C CA . ARG A 1 86 ? -18.245 -3.645 -6.377 1.00 80.69 86 ARG A CA 1
ATOM 666 C C . ARG A 1 86 ? -18.149 -4.089 -4.930 1.00 80.69 86 ARG A C 1
ATOM 668 O O . ARG A 1 86 ? -18.508 -3.367 -4.007 1.00 80.69 86 ARG A O 1
ATOM 675 N N . ASN A 1 87 ? -17.509 -5.233 -4.761 1.00 89.62 87 ASN A N 1
ATOM 676 C CA . ASN A 1 87 ? -17.094 -5.755 -3.474 1.00 89.62 87 ASN A CA 1
ATOM 677 C C . ASN A 1 87 ? -15.577 -5.611 -3.340 1.00 89.62 87 ASN A C 1
ATOM 679 O O . ASN A 1 87 ? -14.835 -5.913 -4.276 1.00 89.62 87 ASN A O 1
ATOM 683 N N . THR A 1 88 ? -15.116 -5.135 -2.188 1.00 89.94 88 THR A N 1
ATOM 684 C CA . THR A 1 88 ? -13.692 -5.015 -1.859 1.00 89.94 88 THR A CA 1
ATOM 685 C C . THR A 1 88 ? -13.464 -5.613 -0.484 1.00 89.94 88 THR A C 1
ATOM 687 O O . THR A 1 88 ? -14.081 -5.189 0.485 1.00 89.94 88 THR A O 1
ATOM 690 N N . THR A 1 89 ? -12.577 -6.595 -0.386 1.00 92.88 89 THR A N 1
ATOM 691 C CA . THR A 1 89 ? -12.080 -7.103 0.893 1.00 92.88 89 THR A CA 1
ATOM 692 C C . THR A 1 89 ? -10.689 -6.550 1.145 1.00 92.88 89 THR A C 1
ATOM 694 O O . THR A 1 89 ? -9.935 -6.267 0.210 1.00 92.88 89 THR A O 1
ATOM 697 N N . PHE A 1 90 ? -10.333 -6.397 2.413 1.00 94.00 90 PHE A N 1
ATOM 698 C CA . PHE A 1 90 ? -8.965 -6.089 2.798 1.00 94.00 90 PHE A CA 1
ATOM 699 C C . PHE A 1 90 ? -8.564 -6.901 4.020 1.00 94.00 90 PHE A C 1
ATOM 701 O O . PHE A 1 90 ? -9.403 -7.322 4.818 1.00 94.00 90 PHE A O 1
ATOM 708 N N . LYS A 1 91 ? -7.255 -7.097 4.145 1.00 95.44 91 LYS A N 1
ATOM 709 C CA . LYS A 1 91 ? -6.621 -7.789 5.254 1.00 95.44 91 LYS A CA 1
ATOM 710 C C . LYS A 1 91 ? -5.277 -7.136 5.527 1.00 95.44 91 LYS A C 1
ATOM 712 O O . LYS A 1 91 ? -4.515 -6.884 4.595 1.00 95.44 91 LYS A O 1
ATOM 717 N N . PHE A 1 92 ? -5.016 -6.852 6.788 1.00 95.50 92 PHE A N 1
ATOM 718 C CA . PHE A 1 92 ? -3.776 -6.299 7.291 1.00 95.50 92 PHE A CA 1
ATOM 719 C C . PHE A 1 92 ? -3.259 -7.241 8.373 1.00 95.50 92 PHE A C 1
ATOM 721 O O . PHE A 1 92 ? -3.930 -7.455 9.377 1.00 95.50 92 PHE A O 1
ATOM 728 N N . CYS A 1 93 ? -2.104 -7.848 8.132 1.00 96.12 93 CYS A N 1
ATOM 729 C CA . CYS A 1 93 ? -1.508 -8.856 8.999 1.00 96.12 93 CYS A CA 1
ATOM 730 C C . CYS A 1 93 ? 0.019 -8.833 8.844 1.00 96.12 93 CYS A C 1
ATOM 732 O O . CYS A 1 93 ? 0.516 -8.281 7.852 1.00 96.12 93 CYS A O 1
ATOM 734 N N . PRO A 1 94 ? 0.767 -9.470 9.760 1.00 95.25 94 PRO A N 1
ATOM 735 C CA . PRO A 1 94 ? 2.181 -9.732 9.568 1.00 95.25 94 PRO A CA 1
ATOM 736 C C . PRO A 1 94 ? 2.452 -10.405 8.227 1.00 95.25 94 PRO A C 1
ATOM 738 O O . PRO A 1 94 ? 1.681 -11.251 7.758 1.00 95.25 94 PRO A O 1
ATOM 741 N N . TYR A 1 95 ? 3.564 -10.029 7.604 1.00 94.00 95 TYR A N 1
ATOM 742 C CA . TYR A 1 95 ? 4.013 -10.689 6.392 1.00 94.00 95 TYR A CA 1
ATOM 743 C C . TYR A 1 95 ? 4.709 -11.998 6.765 1.00 94.00 95 TYR A C 1
ATOM 745 O O . TYR A 1 95 ? 5.781 -11.991 7.364 1.00 94.00 95 TYR A O 1
ATOM 753 N N . ILE A 1 96 ? 4.075 -13.121 6.423 1.00 93.69 96 ILE A N 1
ATOM 754 C CA . ILE A 1 96 ? 4.607 -14.462 6.674 1.00 93.69 96 ILE A CA 1
ATOM 755 C C . ILE A 1 96 ? 5.207 -15.015 5.385 1.00 93.69 96 ILE A C 1
ATOM 757 O O . ILE A 1 96 ? 4.538 -15.079 4.350 1.00 93.69 96 ILE A O 1
ATOM 761 N N . ARG A 1 97 ? 6.461 -15.457 5.459 1.00 94.19 97 ARG A N 1
ATOM 762 C CA . ARG A 1 97 ? 7.177 -16.134 4.381 1.00 94.19 97 ARG A CA 1
ATOM 763 C C . ARG A 1 97 ? 7.922 -17.335 4.955 1.00 94.19 97 ARG A C 1
ATOM 765 O O . ARG A 1 97 ? 8.590 -17.219 5.974 1.00 94.19 97 ARG A O 1
ATOM 772 N N . ASP A 1 98 ? 7.782 -18.492 4.311 1.00 94.81 98 ASP A N 1
ATOM 773 C CA . ASP A 1 98 ? 8.441 -19.742 4.721 1.00 94.81 98 ASP A CA 1
ATOM 774 C C . ASP A 1 98 ? 8.160 -20.120 6.194 1.00 94.81 98 ASP A C 1
ATOM 776 O O . ASP A 1 98 ? 9.028 -20.575 6.932 1.00 94.81 98 ASP A O 1
ATOM 780 N N . GLY A 1 99 ? 6.919 -19.889 6.641 1.00 92.12 99 GLY A N 1
ATOM 781 C CA . GLY A 1 99 ? 6.458 -20.197 8.000 1.00 92.12 99 GLY A CA 1
ATOM 782 C C . GLY A 1 99 ? 6.913 -19.215 9.083 1.00 92.12 99 GLY A C 1
ATOM 783 O O . GLY A 1 99 ? 6.555 -19.401 10.242 1.00 92.12 99 GLY A O 1
ATOM 784 N N . SER A 1 100 ? 7.659 -18.167 8.722 1.00 92.75 100 SER A N 1
ATOM 785 C CA . SER A 1 100 ? 8.175 -17.164 9.657 1.00 92.75 100 SER A CA 1
ATOM 786 C C . SER A 1 100 ? 7.753 -15.757 9.250 1.00 92.75 100 SER A C 1
ATOM 788 O O . SER A 1 100 ? 7.540 -15.468 8.073 1.00 92.75 100 SER A O 1
ATOM 790 N N . GLN A 1 101 ? 7.622 -14.866 10.227 1.00 92.06 101 GLN A N 1
ATOM 791 C CA . GLN A 1 101 ? 7.417 -13.447 9.956 1.00 92.06 101 GLN A CA 1
ATOM 792 C C . GLN A 1 101 ? 8.714 -12.798 9.455 1.00 92.06 101 GLN A C 1
ATOM 794 O O . GLN A 1 101 ? 9.788 -13.101 9.977 1.00 92.06 101 GLN A O 1
ATOM 799 N N . VAL A 1 102 ? 8.600 -11.912 8.461 1.00 88.06 102 VAL A N 1
ATOM 800 C CA . VAL A 1 102 ? 9.717 -11.173 7.837 1.00 88.06 102 VAL A CA 1
ATOM 801 C C . VAL A 1 102 ? 9.547 -9.672 8.006 1.00 88.06 102 VAL A C 1
ATOM 803 O O . VAL A 1 102 ? 8.398 -9.193 7.870 1.00 88.06 102 VAL A O 1
#

Radius of gyration: 16.0 Å; Cα contacts (8 Å, |Δi|>4): 182; chains: 1; bounding box: 44×37×38 Å

Mean predicted aligned error: 3.96 Å

pLDDT: mean 94.34, std 3.42, range [80.69, 97.75]

Nearest PDB structures (foldseek):
  2qux-assembly5_N  TM=4.565E-01  e=8.135E-01  Pseudomonas phage PP7
  2qux-assembly5_M  TM=4.861E-01  e=1.415E+00  Pseudomonas phage PP7
  7zkg-assembly1_A  TM=3.596E-01  e=9.087E-01  Streptomyces griseofuscus
  4zel-assembly1_B  TM=5.546E-01  e=2.328E+00  Homo sapiens

Solvent-accessible surface area (backbone atoms only — not comparable to full-atom values): 5976 Å² total; per-residue (Å²): 119,50,75,48,80,47,63,39,89,85,44,75,16,46,33,40,38,42,37,76,40,81,89,77,47,30,38,38,38,42,38,37,36,32,53,43,54,40,84,87,80,72,44,52,42,56,73,88,45,55,75,89,40,48,50,74,51,76,38,46,59,70,53,49,51,40,53,51,50,15,64,78,66,69,34,71,32,70,54,76,50,77,5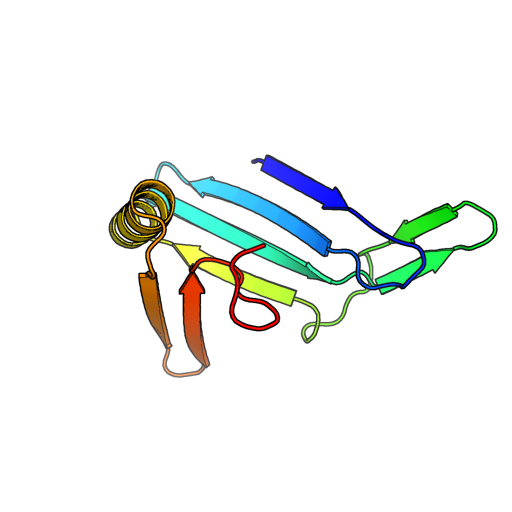5,101,88,49,75,46,76,52,76,47,58,70,53,69,56,96,94,36,78,110

Sequence (102 aa):
MLQFYKPNAKNTGSACSFSYNKKDRALWVNFIKQASWNNETKNGTFKGSGPDKKANSKFSVTELAGLVHAIETNGEYGGFHGTKERNTTFKFCPYIRDGSQV